Protein AF-A0A7W2GG81-F1 (afdb_monomer)

Structure (mmCIF, N/CA/C/O backbone):
data_AF-A0A7W2GG81-F1
#
_entry.id   AF-A0A7W2GG81-F1
#
loop_
_atom_site.group_PDB
_atom_site.id
_atom_site.type_symbol
_atom_site.label_atom_id
_atom_site.label_alt_id
_atom_site.label_comp_id
_atom_site.label_asym_id
_atom_site.label_entity_id
_atom_site.label_seq_id
_atom_site.pdbx_PDB_ins_code
_atom_site.Cartn_x
_atom_site.Cartn_y
_atom_site.Cartn_z
_atom_site.occupancy
_atom_site.B_iso_or_equiv
_atom_site.auth_seq_id
_atom_site.auth_comp_id
_atom_site.auth_asym_id
_atom_site.auth_atom_id
_atom_site.pdbx_PDB_model_num
ATOM 1 N N . MET A 1 1 ? -6.566 -13.534 -12.126 1.00 74.50 1 MET A N 1
ATOM 2 C CA . MET A 1 1 ? -5.197 -12.986 -12.141 1.00 74.50 1 MET A CA 1
ATOM 3 C C . MET A 1 1 ? -5.003 -12.239 -13.451 1.00 74.50 1 MET A C 1
ATOM 5 O O . MET A 1 1 ? -5.305 -12.810 -14.494 1.00 74.50 1 MET A O 1
ATOM 9 N N . LYS A 1 2 ? -4.619 -10.961 -13.389 1.00 89.31 2 LYS A N 1
ATOM 10 C CA . LYS A 1 2 ? -4.439 -10.069 -14.550 1.00 89.31 2 LYS A CA 1
ATOM 11 C C . LYS A 1 2 ? -2.994 -9.574 -14.560 1.00 89.31 2 LYS A C 1
ATOM 13 O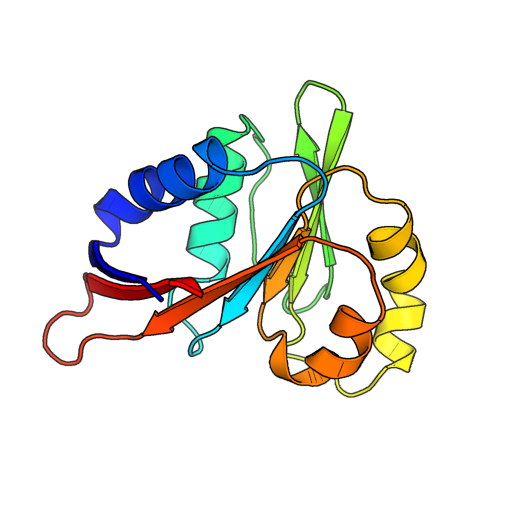 O . LYS A 1 2 ? -2.489 -9.231 -13.497 1.00 89.31 2 LYS A O 1
ATOM 18 N N . ILE A 1 3 ? -2.352 -9.560 -15.723 1.00 91.56 3 ILE A N 1
ATOM 19 C CA . ILE A 1 3 ? -0.986 -9.055 -15.905 1.00 91.56 3 ILE A CA 1
ATOM 20 C C . ILE A 1 3 ? -1.045 -7.895 -16.895 1.00 91.56 3 ILE A C 1
ATOM 22 O O . ILE A 1 3 ? -1.717 -7.995 -17.923 1.00 91.56 3 ILE A O 1
ATOM 26 N N . GLU A 1 4 ? -0.363 -6.799 -16.579 1.00 93.12 4 GLU A N 1
ATOM 27 C CA . GLU A 1 4 ? -0.282 -5.599 -17.407 1.00 93.12 4 GLU A CA 1
ATOM 28 C C . GLU A 1 4 ? 1.160 -5.093 -17.478 1.00 93.12 4 GLU A C 1
ATOM 30 O O . GLU A 1 4 ? 1.878 -5.086 -16.481 1.00 93.12 4 GLU A O 1
ATOM 35 N N . LEU A 1 5 ? 1.582 -4.623 -18.652 1.00 92.94 5 LEU A N 1
ATOM 36 C CA . LEU A 1 5 ? 2.848 -3.911 -18.805 1.00 92.94 5 LEU A CA 1
ATOM 37 C C . LEU A 1 5 ? 2.594 -2.417 -18.621 1.00 92.94 5 LEU A C 1
ATOM 39 O O . LEU A 1 5 ? 1.970 -1.770 -19.463 1.00 92.94 5 LEU A O 1
ATOM 43 N N . VAL A 1 6 ? 3.089 -1.867 -17.519 1.00 91.81 6 VAL A N 1
ATOM 44 C CA . VAL A 1 6 ? 2.852 -0.480 -17.122 1.00 91.81 6 VAL A CA 1
ATOM 45 C C . VAL A 1 6 ? 4.140 0.310 -17.289 1.00 91.81 6 VAL A C 1
ATOM 47 O O . VAL A 1 6 ? 5.137 0.070 -16.608 1.00 91.81 6 VAL A O 1
ATOM 50 N N . ASN A 1 7 ? 4.135 1.284 -18.200 1.00 92.19 7 ASN A N 1
ATOM 51 C CA . ASN A 1 7 ? 5.211 2.267 -18.252 1.00 92.19 7 ASN A CA 1
ATOM 52 C C . ASN A 1 7 ? 5.158 3.143 -16.992 1.00 92.19 7 ASN A C 1
ATOM 54 O O . ASN A 1 7 ? 4.074 3.553 -16.584 1.00 92.19 7 ASN A O 1
ATOM 58 N N . ILE A 1 8 ? 6.309 3.496 -16.415 1.00 85.69 8 ILE A N 1
ATOM 59 C CA . ILE A 1 8 ? 6.389 4.345 -15.212 1.00 85.69 8 ILE A CA 1
ATOM 60 C C . ILE A 1 8 ? 5.616 5.662 -15.397 1.00 85.69 8 ILE A C 1
ATOM 62 O O . ILE A 1 8 ? 4.974 6.130 -14.458 1.00 85.69 8 ILE A O 1
ATOM 66 N N . LYS A 1 9 ? 5.608 6.233 -16.611 1.00 88.12 9 LYS A N 1
ATOM 67 C CA . LYS A 1 9 ? 4.847 7.457 -16.928 1.00 88.12 9 LYS A CA 1
ATOM 68 C C . LYS A 1 9 ? 3.329 7.281 -16.821 1.00 88.12 9 LYS A C 1
ATOM 70 O O . LYS A 1 9 ? 2.628 8.256 -16.579 1.00 88.12 9 LYS A O 1
ATOM 75 N N . ASN A 1 10 ? 2.840 6.052 -16.964 1.00 90.69 10 ASN A N 1
ATOM 76 C CA . ASN A 1 10 ? 1.419 5.707 -16.937 1.00 90.69 10 ASN A CA 1
ATOM 77 C C . ASN A 1 10 ? 1.008 5.068 -15.601 1.00 90.69 10 ASN A C 1
ATOM 79 O O . ASN A 1 10 ? -0.132 4.634 -15.447 1.00 90.69 10 ASN A O 1
ATOM 83 N N . LEU A 1 11 ? 1.909 5.021 -14.611 1.00 88.06 11 LEU A N 1
ATOM 84 C CA . LEU A 1 11 ? 1.620 4.416 -13.311 1.00 88.06 11 LEU A CA 1
ATOM 85 C C . LEU A 1 11 ? 0.458 5.121 -12.590 1.00 88.06 11 LEU A C 1
ATOM 87 O O . LEU A 1 11 ? -0.296 4.467 -11.874 1.00 88.06 11 LEU A O 1
ATOM 91 N N . LYS A 1 12 ? 0.269 6.427 -12.829 1.00 90.81 12 LYS A N 1
ATOM 92 C CA . LYS A 1 12 ? -0.882 7.188 -12.325 1.00 90.81 12 LYS A CA 1
ATOM 93 C C . LYS A 1 12 ? -2.210 6.691 -12.884 1.00 90.81 12 LYS A C 1
ATOM 95 O O . LYS A 1 12 ? -3.166 6.522 -12.139 1.00 90.81 12 LYS A O 1
ATOM 100 N N . GLU A 1 13 ? -2.270 6.441 -14.188 1.00 93.62 13 GLU A N 1
ATOM 101 C CA . GLU A 1 13 ? -3.474 5.923 -14.842 1.00 93.62 13 GLU A CA 1
ATOM 102 C C . GLU A 1 13 ? -3.795 4.511 -14.346 1.00 93.62 13 GLU A C 1
ATOM 104 O O . GLU A 1 13 ? -4.940 4.209 -14.018 1.00 93.62 13 GLU A O 1
ATOM 109 N N . PHE A 1 14 ? -2.765 3.677 -14.189 1.00 92.62 14 PHE A N 1
ATOM 110 C CA . PHE A 1 14 ? -2.907 2.359 -13.582 1.00 92.62 14 PHE A CA 1
ATOM 111 C C . PHE A 1 14 ? -3.449 2.443 -12.143 1.00 92.62 14 PHE A C 1
ATOM 113 O O . PHE A 1 14 ? -4.426 1.771 -11.817 1.00 92.62 14 PHE A O 1
ATOM 120 N N . ALA A 1 15 ? -2.878 3.309 -11.299 1.00 93.12 15 ALA A N 1
ATOM 121 C CA . ALA A 1 15 ? -3.370 3.556 -9.944 1.00 93.12 15 ALA A CA 1
ATOM 122 C C . ALA A 1 15 ? -4.838 4.0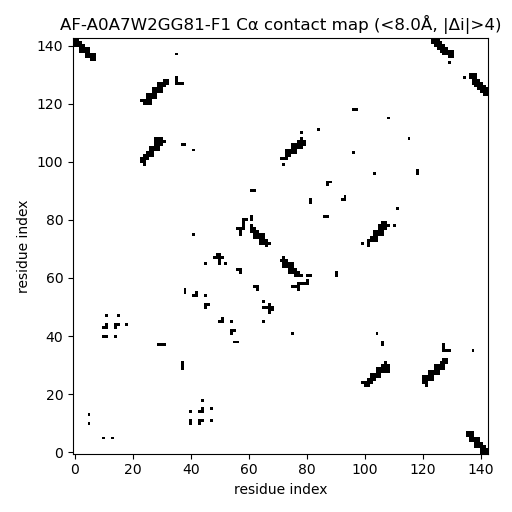09 -9.937 1.00 93.12 15 ALA A C 1
ATOM 124 O O . ALA A 1 15 ? -5.641 3.484 -9.165 1.00 93.12 15 ALA A O 1
ATOM 125 N N . LYS A 1 16 ? -5.212 4.909 -10.852 1.00 94.19 16 LYS A N 1
ATOM 126 C CA . LYS A 1 16 ? -6.591 5.385 -10.998 1.00 94.19 16 LYS A CA 1
ATOM 127 C C . LYS A 1 16 ? -7.553 4.257 -11.362 1.00 94.19 16 LYS A C 1
ATOM 129 O O . LYS A 1 16 ? -8.603 4.137 -10.743 1.00 94.19 16 LYS A O 1
ATOM 134 N N . ASN A 1 17 ? -7.174 3.384 -12.293 1.00 93.12 17 ASN A N 1
ATOM 135 C CA . ASN A 1 17 ? -7.994 2.228 -12.655 1.00 93.12 17 ASN A CA 1
ATOM 136 C C . ASN A 1 17 ? -8.231 1.294 -11.459 1.00 93.12 17 ASN A C 1
ATOM 138 O O . ASN A 1 17 ? -9.330 0.765 -11.312 1.00 93.12 17 ASN A O 1
ATOM 142 N N . ILE A 1 18 ? -7.230 1.093 -10.594 1.00 93.50 18 ILE A N 1
ATOM 143 C CA . ILE A 1 18 ? -7.418 0.329 -9.353 1.00 93.50 18 ILE A CA 1
ATOM 144 C C . ILE A 1 18 ? -8.380 1.067 -8.424 1.00 93.50 18 ILE A C 1
ATOM 146 O O . ILE A 1 18 ? -9.335 0.449 -7.961 1.00 93.50 18 ILE A O 1
ATOM 150 N N . TYR A 1 19 ? -8.161 2.367 -8.199 1.00 92.69 19 TYR A N 1
ATOM 151 C CA . TYR A 1 19 ? -8.991 3.208 -7.333 1.00 92.69 19 TYR A CA 1
ATOM 152 C C . TYR A 1 19 ? -10.472 3.175 -7.728 1.00 92.69 19 TYR A C 1
ATOM 154 O O . TYR A 1 19 ? -11.322 2.900 -6.884 1.00 92.69 19 TYR A O 1
ATOM 162 N N . ASP A 1 20 ? -10.769 3.345 -9.018 1.00 92.62 20 ASP A N 1
ATOM 163 C CA . ASP A 1 20 ? -12.133 3.357 -9.563 1.00 92.62 20 ASP A CA 1
ATOM 164 C C . ASP A 1 20 ? -12.868 2.006 -9.376 1.00 92.62 20 ASP A C 1
ATOM 166 O O . ASP A 1 20 ? -14.092 1.943 -9.479 1.00 92.62 20 ASP A O 1
ATOM 170 N N . ASN A 1 21 ? -12.139 0.920 -9.084 1.00 90.12 21 ASN A N 1
ATOM 171 C CA . ASN A 1 21 ? -12.685 -0.420 -8.830 1.00 90.12 21 ASN A CA 1
ATOM 172 C C . ASN A 1 21 ? -12.686 -0.817 -7.340 1.00 90.12 21 ASN A C 1
ATOM 174 O O . ASN A 1 21 ? -13.091 -1.940 -7.005 1.00 90.12 21 ASN A O 1
ATOM 178 N N . LEU A 1 22 ? -12.233 0.061 -6.440 1.00 90.50 22 LEU A N 1
ATOM 179 C CA . LEU A 1 22 ? -12.288 -0.189 -5.001 1.00 90.50 22 LEU A CA 1
ATOM 180 C C . LEU A 1 22 ? -13.721 -0.049 -4.484 1.00 90.50 22 LEU A C 1
ATOM 182 O O . LEU A 1 22 ? -14.481 0.824 -4.892 1.00 90.50 22 LEU A O 1
ATOM 186 N N . ALA A 1 23 ? -14.088 -0.917 -3.545 1.00 82.19 23 ALA A N 1
ATOM 187 C CA . ALA A 1 23 ? -15.384 -0.868 -2.878 1.00 82.19 23 ALA A CA 1
ATOM 188 C C . ALA A 1 23 ? -15.257 -1.328 -1.426 1.00 82.19 23 ALA A C 1
ATOM 190 O O . ALA A 1 23 ? -14.641 -2.362 -1.158 1.00 82.19 23 ALA A O 1
ATOM 191 N N . GLY A 1 24 ? -15.851 -0.579 -0.496 1.00 83.50 24 GLY A N 1
ATOM 192 C CA . GLY A 1 24 ? -15.744 -0.858 0.937 1.00 83.50 24 GLY A CA 1
ATOM 193 C C . GLY A 1 24 ? -14.310 -0.728 1.459 1.00 83.50 24 GLY A C 1
ATOM 194 O O . GLY A 1 24 ? -13.527 0.074 0.950 1.00 83.50 24 GLY A O 1
ATOM 195 N N . ARG A 1 25 ? -13.967 -1.538 2.466 1.00 86.75 25 ARG A N 1
ATOM 196 C CA . ARG A 1 25 ? -12.646 -1.527 3.107 1.00 86.75 25 ARG A CA 1
ATOM 197 C C . ARG A 1 25 ? -11.667 -2.405 2.329 1.00 86.75 25 ARG A C 1
ATOM 199 O O . ARG A 1 25 ? -11.899 -3.611 2.190 1.00 86.75 25 ARG A O 1
ATOM 206 N N . ASN A 1 26 ? -10.592 -1.809 1.817 1.00 92.44 26 ASN A N 1
ATOM 207 C CA . ASN A 1 26 ? -9.622 -2.497 0.964 1.00 92.44 26 ASN A CA 1
ATOM 208 C C . ASN A 1 26 ? -8.207 -2.377 1.524 1.00 92.44 26 ASN A C 1
ATOM 210 O O . ASN A 1 26 ? -7.811 -1.323 2.018 1.00 92.44 26 ASN A O 1
ATOM 214 N N . ILE A 1 27 ? -7.434 -3.447 1.364 1.00 95.69 27 ILE A N 1
ATOM 215 C CA . ILE A 1 27 ? -5.999 -3.468 1.637 1.00 95.69 27 ILE A CA 1
ATOM 216 C C . ILE A 1 27 ? -5.270 -3.796 0.337 1.00 95.69 27 ILE A C 1
ATOM 218 O O . ILE A 1 27 ? -5.464 -4.872 -0.239 1.00 95.69 27 ILE A O 1
ATOM 222 N N . LEU A 1 28 ? -4.417 -2.882 -0.121 1.00 97.19 28 LEU A N 1
ATOM 223 C CA . LEU A 1 28 ? -3.524 -3.114 -1.252 1.00 97.19 28 LEU A CA 1
ATOM 224 C C . LEU A 1 28 ? -2.208 -3.690 -0.739 1.00 97.19 28 LEU A C 1
ATOM 226 O O . LEU A 1 28 ? -1.437 -3.021 -0.052 1.00 97.19 28 LEU A O 1
ATOM 230 N N . LEU A 1 29 ? -1.962 -4.947 -1.090 1.00 97.81 29 LEU A N 1
ATOM 231 C CA . LEU A 1 29 ? -0.764 -5.689 -0.726 1.00 97.81 29 LEU A CA 1
ATOM 232 C C . LEU A 1 29 ? 0.277 -5.510 -1.836 1.00 97.81 29 LEU A C 1
ATOM 234 O O . LEU A 1 29 ? 0.166 -6.122 -2.899 1.00 97.81 29 LEU A O 1
ATOM 238 N N . LEU A 1 30 ? 1.265 -4.646 -1.604 1.00 97.94 30 LEU A N 1
ATOM 239 C CA . LEU A 1 30 ? 2.254 -4.218 -2.591 1.00 97.94 30 LEU A CA 1
ATOM 240 C C . LEU A 1 30 ? 3.528 -5.062 -2.479 1.00 97.94 30 LEU A C 1
ATOM 242 O O . LEU A 1 30 ? 4.237 -5.042 -1.469 1.00 97.94 30 LEU A O 1
ATOM 246 N N . ARG A 1 31 ? 3.841 -5.794 -3.545 1.00 97.69 31 ARG A N 1
ATOM 247 C CA . ARG A 1 31 ? 4.934 -6.773 -3.600 1.00 97.69 31 ARG A CA 1
ATOM 248 C C . ARG A 1 31 ? 5.892 -6.463 -4.733 1.00 97.69 31 ARG A C 1
ATOM 250 O O . ARG A 1 31 ? 5.518 -5.835 -5.715 1.00 97.69 31 ARG A O 1
ATOM 257 N N . GLY A 1 32 ? 7.125 -6.921 -4.601 1.00 95.50 32 GLY A N 1
ATOM 258 C CA . GLY A 1 32 ? 8.177 -6.712 -5.589 1.00 95.50 32 GLY A CA 1
ATOM 259 C C . GLY A 1 32 ? 9.451 -6.208 -4.938 1.00 95.50 32 GLY A C 1
ATOM 260 O O . GLY A 1 32 ? 9.452 -5.810 -3.770 1.00 95.50 32 GLY A O 1
ATOM 261 N N . ASP A 1 33 ? 10.526 -6.191 -5.708 1.00 93.50 33 ASP A N 1
ATOM 262 C CA . ASP A 1 33 ? 11.855 -5.874 -5.200 1.00 93.50 33 ASP A CA 1
ATOM 263 C C . ASP A 1 33 ? 12.004 -4.411 -4.757 1.00 93.50 33 ASP A C 1
ATOM 265 O O . ASP A 1 33 ? 11.148 -3.537 -4.976 1.00 93.50 33 ASP A O 1
ATOM 269 N N . LEU A 1 34 ? 13.120 -4.123 -4.086 1.00 91.75 34 LEU A N 1
ATOM 270 C CA . LEU A 1 34 ? 13.500 -2.754 -3.760 1.00 91.75 34 LEU A CA 1
ATOM 271 C C . LEU A 1 34 ? 13.610 -1.927 -5.054 1.00 91.75 34 LEU A C 1
ATOM 273 O O . LEU A 1 34 ? 14.246 -2.336 -6.019 1.00 91.75 34 LEU A O 1
ATOM 277 N N . GLY A 1 35 ? 12.961 -0.762 -5.087 1.00 89.19 35 GLY A N 1
ATOM 278 C CA . GLY A 1 35 ? 12.921 0.087 -6.284 1.00 89.19 35 GLY A CA 1
ATOM 279 C C . GLY A 1 35 ? 11.935 -0.359 -7.376 1.00 89.19 35 GLY A C 1
ATOM 280 O O . GLY A 1 35 ? 11.828 0.319 -8.399 1.00 89.19 35 GLY A O 1
ATOM 281 N N . ALA A 1 36 ? 11.163 -1.435 -7.169 1.00 91.88 36 ALA A N 1
ATOM 282 C CA . ALA A 1 36 ? 10.183 -1.907 -8.154 1.00 91.88 36 ALA A CA 1
ATOM 283 C C . ALA A 1 36 ? 9.028 -0.915 -8.405 1.00 91.88 36 ALA A C 1
ATOM 285 O O . ALA A 1 36 ? 8.381 -0.985 -9.445 1.00 91.88 36 ALA A O 1
ATOM 286 N N . GLY A 1 37 ? 8.814 0.055 -7.508 1.00 90.69 37 GLY A N 1
ATOM 287 C CA . GLY A 1 37 ? 7.832 1.134 -7.687 1.00 90.69 37 GLY A CA 1
ATOM 288 C C . GLY A 1 37 ? 6.644 1.103 -6.724 1.00 90.69 37 GLY A C 1
ATOM 289 O O . GLY A 1 37 ? 5.713 1.880 -6.911 1.00 90.69 37 GLY A O 1
ATOM 290 N N . LYS A 1 38 ? 6.686 0.268 -5.677 1.00 94.81 38 LYS A N 1
ATOM 291 C CA . LYS A 1 38 ? 5.643 0.155 -4.639 1.00 94.81 38 LYS A CA 1
ATOM 292 C C . LYS A 1 38 ? 5.272 1.511 -4.014 1.00 94.81 38 LYS A C 1
ATOM 294 O O . LYS A 1 38 ? 4.149 1.974 -4.176 1.00 94.81 38 LYS A O 1
ATOM 299 N N . THR A 1 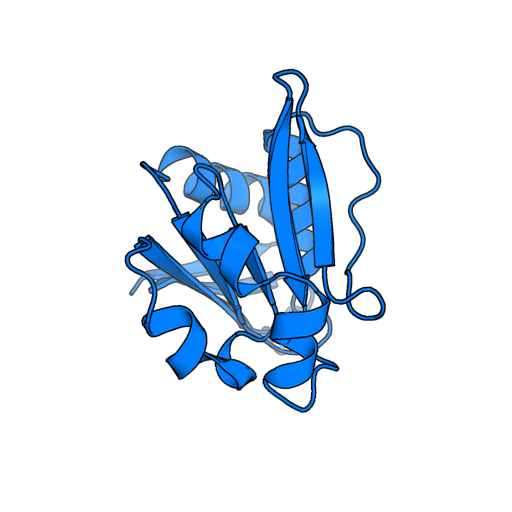39 ? 6.236 2.226 -3.432 1.00 93.38 39 THR A N 1
ATOM 300 C CA . THR A 1 39 ? 5.993 3.564 -2.858 1.00 93.38 39 THR A CA 1
ATOM 301 C C . THR A 1 39 ? 5.563 4.585 -3.913 1.00 93.38 39 THR A C 1
ATOM 303 O O . THR A 1 39 ? 4.745 5.466 -3.653 1.00 93.38 39 THR A O 1
ATOM 306 N N . THR A 1 40 ? 6.101 4.486 -5.133 1.00 92.62 40 THR A N 1
ATOM 307 C CA . THR A 1 40 ? 5.700 5.356 -6.248 1.00 92.62 40 THR A CA 1
ATOM 308 C C . THR A 1 40 ? 4.227 5.149 -6.591 1.00 92.62 40 THR A C 1
ATOM 310 O O . THR A 1 40 ? 3.528 6.119 -6.871 1.00 92.62 40 THR A O 1
ATOM 313 N N . PHE A 1 41 ? 3.733 3.915 -6.528 1.00 94.19 41 PHE A N 1
ATOM 314 C CA . PHE A 1 41 ? 2.321 3.608 -6.703 1.00 94.19 41 PHE A CA 1
ATOM 315 C C . PHE A 1 41 ? 1.459 4.236 -5.597 1.00 94.19 41 PHE A C 1
ATOM 317 O O . PHE A 1 41 ? 0.480 4.902 -5.927 1.00 94.19 41 PHE A O 1
ATOM 324 N N . VAL A 1 42 ? 1.865 4.144 -4.321 1.00 95.12 42 VAL A N 1
ATOM 325 C CA . VAL A 1 42 ? 1.168 4.823 -3.203 1.00 95.12 42 VAL A CA 1
ATOM 326 C C . VAL A 1 42 ? 1.110 6.337 -3.414 1.00 95.12 42 VAL A C 1
ATOM 328 O O . VAL A 1 42 ? 0.059 6.948 -3.232 1.00 95.12 42 VAL A O 1
ATOM 331 N N . ARG A 1 43 ? 2.211 6.952 -3.868 1.00 93.00 43 ARG A N 1
ATOM 332 C CA . ARG A 1 43 ? 2.249 8.388 -4.189 1.00 93.00 43 ARG A CA 1
ATOM 333 C C . ARG A 1 43 ? 1.241 8.760 -5.269 1.00 93.00 43 ARG A C 1
ATOM 335 O O . ARG A 1 43 ? 0.480 9.700 -5.080 1.00 93.00 43 ARG A O 1
ATOM 342 N N . ASN A 1 44 ? 1.206 8.007 -6.368 1.00 92.75 44 ASN A N 1
ATOM 343 C CA . ASN A 1 44 ? 0.233 8.240 -7.435 1.00 92.75 44 ASN A CA 1
ATOM 344 C C . ASN A 1 44 ? -1.211 8.086 -6.931 1.00 92.75 44 ASN A C 1
ATOM 346 O O . ASN A 1 44 ? -2.075 8.854 -7.340 1.00 92.75 44 ASN A O 1
ATOM 350 N N . PHE A 1 45 ? -1.460 7.134 -6.027 1.00 92.94 45 PHE A N 1
ATOM 351 C CA . PHE A 1 45 ? -2.753 6.959 -5.364 1.00 92.94 45 PHE A CA 1
ATOM 352 C C . PHE A 1 45 ? -3.153 8.178 -4.530 1.00 92.94 45 PHE A C 1
ATOM 354 O O . PHE A 1 45 ? -4.265 8.676 -4.665 1.00 92.94 45 PHE A O 1
ATOM 361 N N . CYS A 1 46 ? -2.241 8.696 -3.712 1.00 92.31 46 CYS A N 1
ATOM 362 C CA . CYS A 1 46 ? -2.497 9.882 -2.897 1.00 92.31 46 CYS A CA 1
ATOM 363 C C . CYS A 1 46 ? -2.755 11.128 -3.758 1.00 92.31 46 CYS A C 1
ATOM 365 O O . CYS A 1 46 ? -3.628 11.922 -3.429 1.00 92.31 46 CYS A O 1
ATOM 367 N N . GLU A 1 47 ? -2.066 11.268 -4.895 1.00 91.56 47 GLU A N 1
ATOM 368 C CA . GLU A 1 47 ? -2.351 12.343 -5.855 1.00 91.56 47 GLU A CA 1
ATOM 369 C C . GLU A 1 47 ? -3.753 12.241 -6.476 1.00 91.56 47 GLU A C 1
ATOM 371 O O . GLU A 1 47 ? -4.322 13.261 -6.842 1.00 91.56 47 GLU A O 1
ATOM 376 N N . ILE A 1 48 ? -4.303 11.033 -6.647 1.00 91.56 48 ILE A N 1
ATOM 377 C CA . ILE A 1 48 ? -5.685 10.834 -7.129 1.00 91.56 48 ILE A CA 1
ATOM 378 C C . ILE A 1 48 ? -6.703 11.212 -6.045 1.00 91.56 48 ILE A C 1
ATOM 380 O O . ILE A 1 48 ? -7.811 11.632 -6.363 1.00 91.56 48 ILE A O 1
ATOM 384 N N . LEU A 1 49 ? -6.316 11.070 -4.777 1.00 90.31 49 LEU A N 1
ATOM 385 C CA . LEU A 1 49 ? -7.112 11.415 -3.599 1.00 90.31 49 LEU A CA 1
ATOM 386 C C . LEU A 1 49 ? -6.998 12.899 -3.203 1.00 90.31 49 LEU A C 1
ATOM 388 O O . LEU A 1 49 ? -7.492 13.276 -2.142 1.00 90.31 49 LEU A O 1
ATOM 392 N N . ASP A 1 50 ? -6.330 13.726 -4.016 1.00 90.06 50 ASP A N 1
ATOM 393 C CA . ASP A 1 50 ? -6.032 15.136 -3.726 1.00 90.06 50 ASP A CA 1
ATOM 394 C C . ASP A 1 50 ? -5.326 15.347 -2.369 1.00 90.06 50 ASP A C 1
ATOM 396 O O . ASP A 1 50 ? -5.530 16.344 -1.676 1.00 90.06 50 ASP A O 1
ATOM 400 N N . ILE A 1 51 ? -4.480 14.394 -1.970 1.00 89.94 51 ILE A N 1
ATOM 401 C CA . ILE A 1 51 ? -3.661 14.488 -0.760 1.00 89.94 51 ILE A CA 1
ATOM 402 C C . ILE A 1 51 ? -2.382 15.261 -1.102 1.00 89.94 51 ILE A C 1
ATOM 404 O O . ILE A 1 51 ? -1.503 14.760 -1.802 1.00 89.94 51 ILE A O 1
ATOM 408 N N . GLU A 1 52 ? -2.257 16.476 -0.568 1.00 69.25 52 GLU A N 1
ATOM 409 C CA . GLU A 1 52 ? -1.162 17.410 -0.887 1.00 69.25 52 GLU A CA 1
ATOM 410 C C . GLU A 1 52 ? 0.171 17.105 -0.167 1.00 69.25 52 GLU A C 1
ATOM 412 O O . GLU A 1 52 ? 1.201 17.723 -0.449 1.00 69.25 52 GLU A O 1
ATOM 417 N N . ASN A 1 53 ? 0.186 16.150 0.768 1.00 65.88 53 ASN A N 1
ATOM 418 C CA . ASN A 1 53 ? 1.368 15.834 1.574 1.00 65.88 53 ASN A CA 1
ATOM 419 C C . ASN A 1 53 ? 2.448 15.076 0.779 1.00 65.88 53 ASN A C 1
ATOM 421 O O . ASN A 1 53 ? 2.156 14.242 -0.079 1.00 65.88 53 ASN A O 1
ATOM 425 N N . GLN A 1 54 ? 3.726 15.309 1.111 1.00 72.12 54 GLN A N 1
ATOM 426 C CA . GLN A 1 54 ? 4.846 14.568 0.521 1.00 72.12 54 GLN A CA 1
ATOM 427 C C . GLN A 1 54 ? 4.776 13.080 0.895 1.00 72.12 54 GLN A C 1
ATOM 429 O O . GLN A 1 54 ? 5.199 12.671 1.975 1.00 72.12 54 GLN A O 1
ATOM 434 N N . VAL A 1 55 ? 4.282 12.252 -0.026 1.00 81.19 55 VAL A N 1
ATOM 435 C CA . VAL A 1 55 ? 4.272 10.795 0.138 1.00 81.19 55 VAL A CA 1
ATOM 436 C C . VAL A 1 55 ? 5.686 10.240 -0.006 1.00 81.19 55 VAL A C 1
ATOM 438 O O . VAL A 1 55 ? 6.289 10.240 -1.093 1.00 81.19 55 VAL A O 1
ATOM 441 N N . SER A 1 56 ? 6.202 9.734 1.107 1.00 84.12 56 SER A N 1
ATOM 442 C CA . SER A 1 56 ? 7.472 9.027 1.221 1.00 84.12 56 SER A CA 1
ATOM 443 C C . SER A 1 56 ? 7.251 7.590 1.692 1.00 84.12 56 SER A C 1
ATOM 445 O O . SER A 1 56 ? 6.195 7.252 2.237 1.00 84.12 56 SER A O 1
ATOM 447 N N . SER A 1 57 ? 8.250 6.736 1.457 1.00 75.50 57 SER A N 1
ATOM 448 C CA . SER A 1 57 ? 8.226 5.389 2.019 1.00 75.50 57 SER A CA 1
ATOM 449 C C . SER A 1 57 ? 8.394 5.477 3.538 1.00 75.50 57 SER A C 1
ATOM 451 O O . SER A 1 57 ? 9.337 6.136 3.994 1.00 75.50 57 SER A O 1
ATOM 453 N N . PRO A 1 58 ? 7.540 4.803 4.322 1.00 77.56 58 PRO A N 1
ATOM 454 C CA . PRO A 1 58 ? 7.697 4.706 5.755 1.00 77.56 58 PRO A CA 1
ATOM 455 C C . PRO A 1 58 ? 8.734 3.650 6.153 1.00 77.56 58 PRO A C 1
ATOM 457 O O . PRO A 1 58 ? 8.709 3.248 7.298 1.00 77.56 58 PRO A O 1
ATOM 460 N N . SER A 1 59 ? 9.687 3.215 5.313 1.00 73.56 59 SER A N 1
ATOM 461 C CA . SER A 1 59 ? 10.633 2.136 5.682 1.00 73.56 59 SER A CA 1
ATOM 462 C C . SER A 1 59 ? 11.325 2.285 7.053 1.00 73.56 59 SER A C 1
ATOM 464 O O . SER A 1 59 ? 11.764 1.283 7.606 1.00 73.56 59 SER A O 1
ATOM 466 N N . PHE A 1 60 ? 11.476 3.506 7.588 1.00 74.69 60 PHE A N 1
ATOM 467 C CA . PHE A 1 60 ? 11.988 3.756 8.947 1.00 74.69 60 PHE A CA 1
ATOM 468 C C . PHE A 1 60 ? 10.908 4.059 9.993 1.00 74.69 60 PHE A C 1
ATOM 470 O O . PHE A 1 60 ? 11.125 3.793 11.168 1.00 74.69 60 PHE A O 1
ATOM 477 N N . LEU A 1 61 ? 9.780 4.644 9.587 1.00 78.62 61 LEU A N 1
ATOM 478 C CA . LEU A 1 61 ? 8.659 4.954 10.484 1.00 78.62 61 LEU A CA 1
ATOM 479 C C . LEU A 1 61 ? 7.693 3.773 10.637 1.00 78.62 61 LEU A C 1
ATOM 481 O O . LEU A 1 61 ? 6.846 3.784 11.521 1.00 78.62 61 LEU A O 1
ATOM 485 N N . ILE A 1 62 ? 7.820 2.780 9.758 1.00 88.19 62 ILE A N 1
ATOM 486 C CA . ILE A 1 62 ? 6.968 1.615 9.515 1.00 88.19 62 ILE A CA 1
ATOM 487 C C . ILE A 1 62 ? 5.552 1.987 9.054 1.00 88.19 62 ILE A C 1
ATOM 489 O O . ILE A 1 62 ? 5.026 1.329 8.162 1.00 88.19 62 ILE A O 1
ATOM 493 N N . LEU A 1 63 ? 4.975 3.072 9.573 1.00 92.62 63 LEU A N 1
ATOM 494 C CA . LEU A 1 63 ? 3.662 3.609 9.242 1.00 92.62 63 LEU A CA 1
ATOM 495 C C . LEU A 1 63 ? 3.751 5.088 8.832 1.00 92.62 63 LEU A C 1
ATOM 497 O O . LEU A 1 63 ? 4.370 5.904 9.511 1.00 92.62 63 LEU A O 1
ATOM 501 N N . ASN A 1 64 ? 3.055 5.439 7.754 1.00 92.75 64 ASN A N 1
ATOM 502 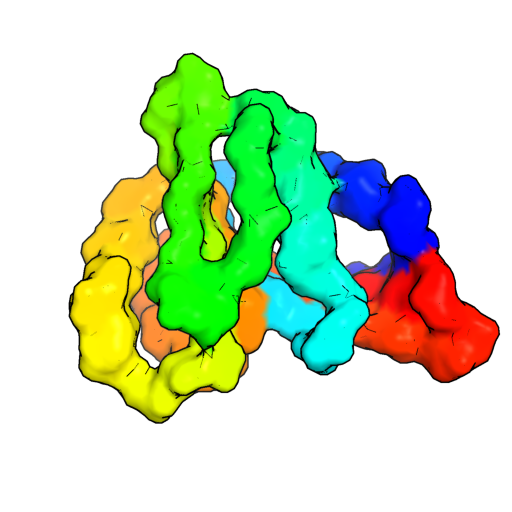C CA . ASN A 1 64 ? 2.644 6.804 7.435 1.00 92.75 64 ASN A CA 1
ATOM 503 C C . ASN A 1 64 ? 1.112 6.879 7.374 1.00 92.75 64 ASN A C 1
ATOM 505 O O . ASN A 1 64 ? 0.476 6.003 6.786 1.00 92.75 64 ASN A O 1
ATOM 509 N N . THR A 1 65 ? 0.534 7.957 7.904 1.00 91.62 65 THR A N 1
ATOM 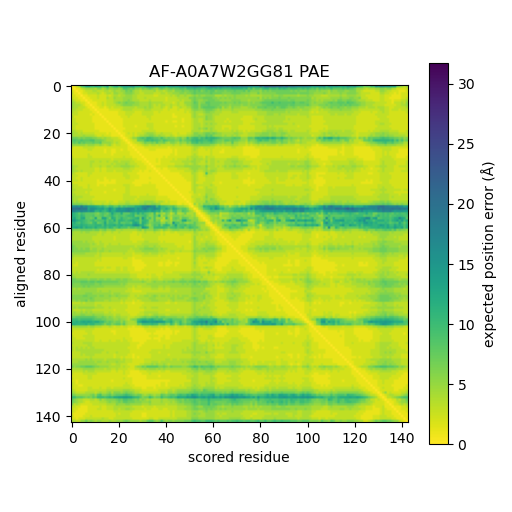510 C CA . THR A 1 65 ? -0.892 8.277 7.744 1.00 91.62 65 THR A CA 1
ATOM 511 C C . THR A 1 65 ? -1.039 9.517 6.876 1.00 91.62 65 THR A C 1
ATOM 513 O O . THR A 1 65 ? -0.424 10.554 7.136 1.00 91.62 65 THR A O 1
ATOM 516 N N . TYR A 1 66 ? -1.864 9.412 5.843 1.00 91.44 66 TYR A N 1
ATOM 517 C CA . TYR A 1 66 ? -2.200 10.505 4.943 1.00 91.44 66 TYR A CA 1
ATOM 518 C C . TYR A 1 66 ? -3.650 10.914 5.154 1.00 91.44 66 TYR A C 1
ATOM 520 O O . TYR A 1 66 ? -4.504 10.057 5.350 1.00 91.44 66 TYR A O 1
ATOM 528 N N . ILE A 1 67 ? -3.930 12.214 5.108 1.00 90.00 67 ILE A N 1
ATOM 529 C CA . ILE A 1 67 ? -5.262 12.754 5.376 1.00 90.00 67 ILE A CA 1
ATOM 530 C C . ILE A 1 67 ? -5.722 13.537 4.151 1.00 90.00 67 ILE A C 1
ATOM 532 O O . ILE A 1 67 ? -4.980 14.399 3.675 1.00 90.00 67 ILE A O 1
ATOM 536 N N . ASP A 1 68 ? -6.913 13.226 3.638 1.00 90.19 68 ASP A N 1
ATOM 537 C CA . ASP A 1 68 ? -7.524 13.989 2.543 1.00 90.19 68 ASP A CA 1
ATOM 538 C C . ASP A 1 68 ? -8.301 15.221 3.040 1.00 90.19 68 ASP A C 1
ATOM 540 O O . ASP A 1 68 ? -8.490 15.453 4.238 1.00 90.19 68 ASP A O 1
ATOM 544 N N . ASN A 1 69 ? -8.809 16.014 2.096 1.00 89.44 69 ASN A N 1
ATOM 545 C CA . ASN A 1 69 ? -9.584 17.225 2.386 1.00 89.44 69 ASN A CA 1
ATOM 546 C C . ASN A 1 69 ? -10.894 16.962 3.158 1.00 89.44 69 ASN A C 1
ATOM 548 O O . ASN A 1 69 ? -11.442 17.878 3.773 1.00 89.44 69 ASN A O 1
ATOM 552 N N . ASN A 1 70 ? -11.389 15.720 3.162 1.00 89.50 70 ASN A N 1
ATOM 553 C CA . ASN A 1 70 ? -12.575 15.294 3.906 1.00 89.50 70 ASN A CA 1
ATOM 554 C C . ASN A 1 70 ? -12.231 14.691 5.278 1.00 89.50 70 ASN A C 1
ATOM 556 O O . ASN A 1 70 ? -13.129 14.187 5.955 1.00 89.50 70 ASN A O 1
ATOM 560 N N . LYS A 1 71 ? -10.963 14.770 5.705 1.00 88.44 71 LYS A N 1
ATOM 561 C CA . LYS A 1 71 ? -10.438 14.190 6.951 1.00 88.44 71 LYS A CA 1
ATOM 562 C C . LYS A 1 71 ? -10.503 12.662 6.998 1.00 88.44 71 LYS A C 1
ATOM 564 O O . LYS A 1 71 ? -10.564 12.098 8.089 1.00 88.44 71 LYS A O 1
ATOM 569 N N . LYS A 1 72 ? -10.504 11.994 5.843 1.00 89.19 72 LYS A N 1
ATOM 570 C CA . LYS A 1 72 ? -10.315 10.541 5.798 1.00 89.19 72 LYS A CA 1
ATOM 571 C C . LYS A 1 72 ? -8.843 10.210 5.915 1.00 89.19 72 LYS A C 1
ATOM 573 O O . LYS A 1 72 ? -8.008 10.931 5.368 1.00 89.19 72 LYS A O 1
ATOM 578 N N . GLU A 1 73 ? -8.552 9.115 6.600 1.00 90.75 73 GLU A N 1
ATOM 579 C CA . GLU A 1 73 ? -7.191 8.669 6.860 1.00 90.75 73 GLU A CA 1
ATOM 580 C C . GLU A 1 73 ? -6.844 7.469 5.981 1.00 90.75 73 GLU A C 1
ATOM 582 O O . GLU A 1 73 ? -7.600 6.509 5.869 1.00 90.75 73 GLU A O 1
ATOM 587 N N . TYR A 1 74 ? -5.672 7.521 5.362 1.00 92.62 74 TYR A N 1
ATOM 588 C CA . TYR A 1 74 ? -5.130 6.467 4.517 1.00 92.62 74 TYR A CA 1
ATOM 589 C C . TYR A 1 74 ? -3.810 6.021 5.122 1.00 92.62 74 TYR A C 1
ATOM 591 O O . TYR A 1 74 ? -2.892 6.829 5.285 1.00 92.62 74 TYR A O 1
ATOM 599 N N . HIS A 1 75 ? -3.704 4.740 5.455 1.00 94.38 75 HIS A N 1
ATOM 600 C CA . HIS A 1 75 ? -2.541 4.214 6.163 1.00 94.38 75 HIS A CA 1
ATOM 601 C C . HIS A 1 75 ? -1.634 3.458 5.208 1.00 94.38 75 HIS A C 1
ATOM 603 O O . HIS A 1 75 ? -2.083 2.638 4.407 1.00 94.38 75 HIS A 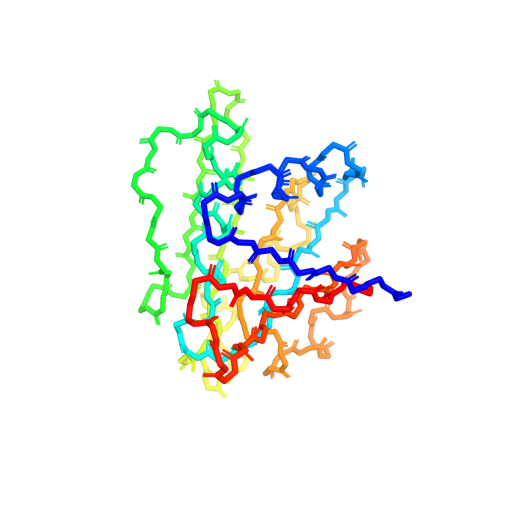O 1
ATOM 609 N N . HIS A 1 76 ? -0.342 3.727 5.307 1.00 95.62 76 HIS A N 1
ATOM 610 C CA . HIS A 1 76 ? 0.685 3.084 4.514 1.00 95.62 76 HIS A CA 1
ATOM 611 C C . HIS A 1 76 ? 1.705 2.450 5.444 1.00 95.62 76 HIS A C 1
ATOM 613 O O . HIS A 1 76 ? 2.438 3.153 6.136 1.00 95.62 76 HIS A O 1
ATOM 619 N N . PHE A 1 77 ? 1.740 1.123 5.434 1.00 96.44 77 PHE A N 1
ATOM 620 C CA . PHE A 1 77 ? 2.709 0.321 6.155 1.00 96.44 77 PHE A CA 1
ATOM 621 C C . PHE A 1 77 ? 3.821 -0.154 5.218 1.00 96.44 77 PHE A C 1
ATOM 623 O O . PHE A 1 77 ? 3.547 -0.565 4.091 1.00 96.44 77 PHE A O 1
ATOM 630 N N . ASP A 1 78 ? 5.062 -0.156 5.696 1.00 96.00 78 ASP A N 1
ATOM 631 C CA . ASP A 1 78 ? 6.196 -0.801 5.032 1.00 96.00 78 ASP A CA 1
ATOM 632 C C . ASP A 1 78 ? 6.885 -1.760 6.003 1.00 96.00 78 ASP A C 1
ATOM 634 O O . ASP A 1 78 ? 7.584 -1.351 6.932 1.00 96.00 78 ASP A O 1
ATOM 638 N N . PHE A 1 79 ? 6.697 -3.060 5.773 1.00 96.00 79 PHE A N 1
ATOM 639 C CA . PHE A 1 79 ? 7.236 -4.102 6.642 1.00 96.00 79 PHE A CA 1
ATOM 640 C C . PHE A 1 79 ? 8.676 -4.498 6.307 1.00 96.00 79 PHE A C 1
ATOM 642 O O . PHE A 1 79 ? 9.231 -5.387 6.956 1.00 96.00 79 PHE A O 1
ATOM 649 N N . TYR A 1 80 ? 9.342 -3.840 5.350 1.00 93.56 80 TYR A N 1
ATOM 650 C CA . TYR A 1 80 ? 10.695 -4.206 4.912 1.00 93.56 80 TYR A CA 1
ATOM 651 C C . TYR A 1 80 ? 11.700 -4.370 6.062 1.00 93.56 80 TYR A C 1
ATOM 653 O O . TYR A 1 80 ? 12.538 -5.273 6.014 1.00 93.56 80 TYR A O 1
ATOM 661 N N . ARG A 1 81 ? 11.594 -3.555 7.120 1.00 91.75 81 ARG A N 1
ATOM 662 C CA . ARG A 1 81 ? 12.500 -3.585 8.284 1.00 91.75 81 ARG A CA 1
ATOM 663 C C . ARG A 1 81 ? 11.922 -4.192 9.557 1.00 91.75 81 ARG A C 1
ATOM 665 O O . ARG A 1 81 ? 12.688 -4.404 10.478 1.00 91.75 81 ARG A O 1
ATOM 672 N N . VAL A 1 82 ? 10.631 -4.497 9.577 1.00 93.44 82 VAL A N 1
ATOM 673 C CA . VAL A 1 82 ? 9.970 -5.084 10.747 1.00 93.44 82 VAL A CA 1
ATOM 674 C C . VAL A 1 82 ? 10.429 -6.534 10.903 1.00 93.44 82 VAL A C 1
ATOM 676 O O . VAL A 1 82 ? 10.408 -7.288 9.917 1.00 93.44 82 VAL A O 1
ATOM 679 N N . GLU A 1 83 ? 10.891 -6.905 12.094 1.00 91.69 83 GLU A N 1
ATOM 680 C CA . GLU A 1 83 ? 11.470 -8.227 12.367 1.00 91.69 83 GLU A CA 1
ATOM 681 C C . GLU A 1 83 ? 10.481 -9.170 13.059 1.00 91.69 83 GLU A C 1
ATOM 683 O O . GLU A 1 83 ? 10.517 -10.375 12.798 1.00 91.69 83 GLU A O 1
ATOM 688 N N . ASP A 1 84 ? 9.562 -8.639 13.870 1.00 92.69 84 ASP A N 1
ATOM 689 C CA . ASP A 1 84 ? 8.589 -9.436 14.620 1.00 92.69 84 ASP A CA 1
ATOM 690 C C . ASP A 1 84 ? 7.198 -8.783 14.749 1.00 92.69 84 ASP A C 1
ATOM 692 O O . ASP A 1 84 ? 6.963 -7.654 14.320 1.00 92.69 84 ASP A O 1
ATOM 696 N N . GLU A 1 85 ? 6.236 -9.537 15.295 1.00 91.69 85 GLU A N 1
ATOM 697 C CA . GLU A 1 85 ? 4.854 -9.067 15.472 1.00 91.69 85 GLU A CA 1
ATOM 698 C C . GLU A 1 85 ? 4.697 -8.037 16.604 1.00 91.69 85 GLU A C 1
ATOM 700 O O . GLU A 1 85 ? 3.757 -7.249 16.554 1.00 91.69 85 GLU A O 1
ATOM 705 N N . LEU A 1 86 ? 5.606 -7.978 17.587 1.00 93.00 86 LEU A N 1
ATOM 706 C CA . LEU A 1 86 ? 5.509 -6.996 18.679 1.00 93.00 86 LEU A CA 1
ATOM 707 C C . LEU A 1 86 ? 5.702 -5.573 18.146 1.00 93.00 86 LEU A C 1
ATOM 709 O O . LEU A 1 86 ? 5.064 -4.634 18.618 1.00 93.00 86 LEU A O 1
ATOM 713 N N . GLU A 1 87 ? 6.545 -5.399 17.128 1.00 92.56 87 GLU A N 1
ATOM 714 C CA . GLU A 1 87 ? 6.656 -4.127 16.412 1.00 92.56 87 GLU A CA 1
ATOM 715 C C . GLU A 1 87 ? 5.329 -3.686 15.774 1.00 92.56 87 GLU A C 1
ATOM 717 O O . GLU A 1 87 ? 5.032 -2.490 15.764 1.00 92.56 87 GLU A O 1
ATOM 722 N N . LEU A 1 88 ? 4.503 -4.627 15.293 1.00 93.31 88 LEU A N 1
ATOM 723 C CA . LEU A 1 88 ? 3.170 -4.319 14.762 1.00 93.31 88 LEU A CA 1
ATOM 724 C C . LEU A 1 88 ? 2.226 -3.826 15.866 1.00 93.31 88 LEU A C 1
ATOM 726 O O . LEU A 1 88 ? 1.475 -2.870 15.648 1.00 93.31 88 LEU A O 1
ATOM 730 N N . ASP A 1 89 ? 2.298 -4.429 17.054 1.00 91.31 89 ASP A N 1
ATOM 731 C CA . ASP A 1 89 ? 1.561 -3.960 18.231 1.00 91.31 89 ASP A CA 1
ATOM 732 C C . ASP A 1 89 ? 1.965 -2.523 18.593 1.00 91.31 89 ASP A C 1
ATOM 734 O O . ASP A 1 89 ? 1.106 -1.661 18.793 1.00 91.31 89 ASP A O 1
ATOM 738 N N . TYR A 1 90 ? 3.270 -2.226 18.623 1.00 90.62 90 TYR A N 1
ATOM 739 C CA . TYR A 1 90 ? 3.777 -0.906 19.017 1.00 90.62 90 TYR A CA 1
ATOM 740 C C . TYR A 1 90 ? 3.362 0.229 18.079 1.00 90.62 90 TYR A C 1
ATOM 742 O O . TYR A 1 90 ? 3.175 1.358 18.538 1.00 90.62 90 TYR A O 1
ATOM 750 N N . ILE A 1 91 ? 3.198 -0.051 16.786 1.00 90.25 91 ILE A N 1
ATOM 751 C CA . ILE A 1 91 ? 2.725 0.938 15.803 1.00 90.25 91 ILE A CA 1
ATOM 752 C C . ILE A 1 91 ? 1.192 1.004 15.710 1.00 90.25 91 ILE A C 1
ATOM 754 O O . ILE A 1 91 ? 0.665 1.723 14.860 1.00 90.25 91 ILE A O 1
ATOM 758 N N . GLY A 1 92 ? 0.472 0.249 16.548 1.00 92.12 92 GLY A N 1
ATOM 759 C CA . GLY A 1 92 ? -0.990 0.212 16.557 1.00 92.12 92 GLY A CA 1
ATOM 760 C C . GLY A 1 92 ? -1.593 -0.455 15.320 1.00 92.12 92 GLY A C 1
ATOM 761 O O . GLY A 1 92 ? -2.721 -0.136 14.945 1.00 92.12 92 GLY A O 1
ATOM 762 N N . PHE A 1 93 ? -0.863 -1.365 14.661 1.00 94.56 93 PHE A N 1
ATOM 763 C CA . PHE A 1 93 ? -1.309 -2.009 13.421 1.00 94.56 93 PHE A CA 1
ATOM 764 C C . PHE A 1 93 ? -2.687 -2.659 13.576 1.00 94.56 93 PHE A C 1
ATOM 766 O O . PHE A 1 93 ? -3.554 -2.456 12.728 1.00 94.56 93 PHE A O 1
ATOM 773 N N . HIS A 1 94 ? -2.891 -3.402 14.668 1.00 94.00 94 HIS A N 1
ATOM 774 C CA . HIS A 1 94 ? -4.118 -4.151 14.942 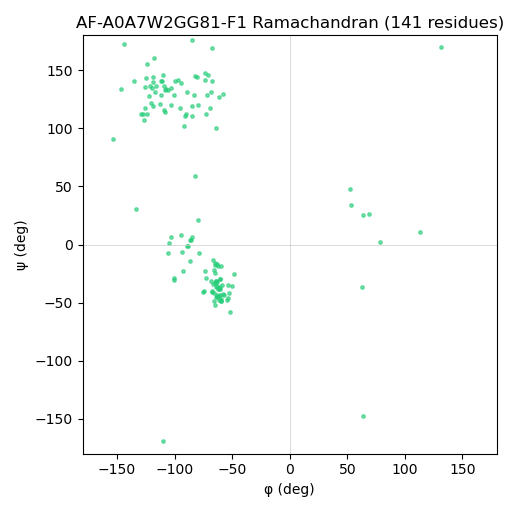1.00 94.00 94 HIS A CA 1
ATOM 775 C C . HIS A 1 94 ? -5.343 -3.240 15.102 1.00 94.00 94 HIS A C 1
ATOM 777 O O . HIS A 1 94 ? -6.388 -3.504 14.506 1.00 94.00 94 HIS A O 1
ATOM 783 N N . ASP A 1 95 ? -5.196 -2.132 15.828 1.00 93.25 95 ASP A N 1
ATOM 784 C CA . ASP A 1 95 ? -6.274 -1.160 16.008 1.00 93.25 95 ASP A CA 1
ATOM 785 C C . ASP A 1 95 ? -6.599 -0.442 14.694 1.00 93.25 95 ASP A C 1
ATOM 787 O O . ASP A 1 95 ? -7.769 -0.240 14.361 1.00 93.25 95 ASP A O 1
ATOM 791 N N . ILE A 1 96 ? -5.571 -0.081 13.921 1.00 93.38 96 ILE A N 1
ATOM 792 C CA . ILE A 1 96 ? -5.736 0.606 12.637 1.00 93.38 96 ILE A CA 1
ATOM 793 C C . ILE A 1 96 ? -6.450 -0.298 11.636 1.00 93.38 96 ILE A C 1
ATOM 795 O O . ILE A 1 96 ? -7.447 0.113 11.046 1.00 93.38 96 ILE A O 1
ATOM 799 N N . ILE A 1 97 ? -5.972 -1.528 11.437 1.00 92.94 97 ILE A N 1
ATOM 800 C CA . ILE A 1 97 ? -6.553 -2.433 10.443 1.00 92.94 97 ILE A CA 1
ATOM 801 C C . ILE A 1 97 ? -7.989 -2.827 10.805 1.00 92.94 97 ILE A C 1
ATOM 803 O O . ILE A 1 97 ? -8.800 -2.996 9.905 1.00 92.94 97 ILE A O 1
ATOM 807 N N . GLU A 1 98 ? -8.346 -2.942 12.086 1.00 91.19 98 GLU A N 1
ATOM 808 C CA . GLU A 1 98 ? -9.709 -3.298 12.499 1.00 91.19 98 GLU A CA 1
ATOM 809 C C . GLU A 1 98 ? -10.703 -2.136 12.341 1.00 91.19 98 GLU A C 1
ATOM 811 O O . GLU A 1 98 ? -11.838 -2.322 11.872 1.00 91.19 98 GLU A O 1
ATOM 816 N N . ASN A 1 99 ? -10.271 -0.924 12.698 1.00 87.19 99 ASN A N 1
ATOM 817 C CA . ASN A 1 99 ? -11.143 0.247 12.745 1.00 87.19 99 ASN A CA 1
ATOM 818 C C . ASN A 1 99 ? -11.157 1.059 11.449 1.00 87.19 99 ASN A C 1
ATOM 820 O O . ASN A 1 99 ? -12.141 1.760 11.197 1.00 87.19 99 ASN A O 1
ATOM 824 N N . SER A 1 100 ? -10.115 0.964 10.619 1.00 83.25 100 SER A N 1
ATOM 825 C CA . SER A 1 100 ? -10.046 1.731 9.380 1.00 83.25 100 SER A CA 1
ATOM 826 C C . SER A 1 100 ? -11.198 1.350 8.455 1.00 83.25 100 SER A C 1
ATOM 828 O O . SER A 1 100 ? -11.457 0.182 8.151 1.00 83.25 100 SER A O 1
ATOM 830 N N . THR A 1 101 ? -11.927 2.366 8.013 1.00 73.50 101 THR A N 1
ATOM 831 C CA . THR A 1 101 ? -12.968 2.232 6.993 1.00 73.50 101 THR A CA 1
ATOM 832 C C . THR A 1 101 ? -12.451 2.508 5.588 1.00 73.50 101 THR A C 1
ATOM 834 O O . THR A 1 101 ? -13.189 2.313 4.621 1.00 73.50 101 THR A O 1
ATOM 837 N N . ASP A 1 102 ? -11.204 2.956 5.489 1.00 82.12 102 ASP A N 1
ATOM 838 C CA . ASP A 1 102 ? -10.600 3.518 4.293 1.00 82.12 102 ASP A CA 1
ATOM 839 C C . ASP A 1 102 ? -9.527 2.570 3.720 1.00 82.12 102 ASP A C 1
ATOM 841 O O . ASP A 1 102 ? -9.461 1.382 4.051 1.00 82.12 102 ASP A O 1
ATOM 845 N N . LEU A 1 103 ? -8.745 3.059 2.758 1.00 92.25 103 LEU A N 1
ATOM 846 C CA . LEU A 1 103 ? -7.767 2.263 2.022 1.00 92.25 103 LEU A CA 1
ATOM 847 C C . LEU A 1 103 ? -6.452 2.147 2.803 1.00 92.25 103 LEU A C 1
ATOM 849 O O . LEU A 1 103 ? -5.857 3.155 3.186 1.00 92.25 103 LEU A O 1
ATOM 853 N N . ILE A 1 104 ? -5.971 0.914 2.961 1.00 95.62 104 ILE A N 1
ATOM 854 C CA . ILE A 1 104 ? -4.664 0.615 3.556 1.00 95.62 104 ILE A CA 1
ATOM 855 C C . ILE A 1 104 ? -3.712 0.121 2.465 1.00 95.62 104 ILE A C 1
ATOM 857 O O . ILE A 1 104 ? -4.069 -0.729 1.648 1.00 95.62 104 ILE A O 1
ATOM 861 N N . PHE A 1 105 ? -2.478 0.611 2.479 1.00 97.31 105 PHE A N 1
ATOM 862 C CA . PHE A 1 105 ? -1.374 0.110 1.665 1.00 97.31 105 PHE A CA 1
ATOM 863 C C . PHE A 1 105 ? -0.394 -0.640 2.562 1.00 97.31 105 PHE A C 1
ATOM 865 O O . PHE A 1 105 ? -0.023 -0.136 3.620 1.00 97.31 105 PHE A O 1
ATOM 872 N N . ILE A 1 106 ? 0.051 -1.822 2.142 1.00 97.50 106 ILE A N 1
ATOM 873 C CA . ILE A 1 106 ? 1.079 -2.584 2.859 1.00 97.50 106 ILE A CA 1
ATOM 874 C C . ILE A 1 106 ? 2.166 -2.993 1.868 1.00 97.50 106 ILE A C 1
ATOM 876 O O . ILE A 1 106 ? 1.919 -3.816 0.986 1.00 97.50 106 ILE A O 1
ATOM 880 N N . GLU A 1 107 ? 3.368 -2.440 2.012 1.00 97.88 107 GLU A N 1
ATOM 881 C CA . GLU A 1 107 ? 4.571 -2.922 1.335 1.00 97.88 107 GLU A CA 1
ATOM 882 C C . GLU A 1 107 ? 5.189 -4.107 2.090 1.00 97.88 107 GLU A C 1
ATOM 884 O O . GLU A 1 107 ? 5.170 -4.171 3.319 1.00 97.88 107 GLU A O 1
ATOM 889 N N . TRP A 1 108 ? 5.752 -5.055 1.334 1.00 96.81 108 TRP A N 1
ATOM 890 C CA . TRP A 1 108 ? 6.309 -6.314 1.854 1.00 96.81 108 TRP A CA 1
ATOM 891 C C . TRP A 1 108 ? 5.358 -7.129 2.755 1.00 96.81 108 TRP A C 1
ATOM 893 O O . TRP A 1 108 ? 5.776 -7.626 3.806 1.00 96.81 108 TRP A O 1
ATOM 903 N N . PRO A 1 109 ? 4.093 -7.356 2.347 1.00 97.25 109 PRO A N 1
ATOM 904 C CA . PRO A 1 109 ? 3.125 -8.027 3.209 1.00 97.25 109 PRO A CA 1
ATOM 905 C C . PRO A 1 109 ? 3.442 -9.497 3.503 1.00 97.25 109 PRO A C 1
ATOM 907 O O . PRO A 1 109 ? 2.815 -10.078 4.379 1.00 97.25 109 PRO A O 1
ATOM 910 N N . ASP A 1 110 ? 4.377 -10.124 2.777 1.00 96.25 110 ASP A N 1
ATOM 911 C CA . ASP A 1 110 ? 4.744 -11.537 2.964 1.00 96.25 110 ASP A CA 1
ATOM 912 C C . ASP A 1 110 ? 5.292 -11.837 4.361 1.00 96.25 110 ASP A C 1
ATOM 914 O O . ASP A 1 110 ? 5.076 -12.935 4.864 1.00 96.25 110 ASP A O 1
ATOM 918 N N . LYS A 1 111 ? 5.933 -10.861 5.016 1.00 95.62 111 LYS A N 1
ATOM 919 C CA . LYS A 1 111 ? 6.473 -11.045 6.369 1.00 95.62 111 LYS A CA 1
ATOM 920 C C . LYS A 1 111 ? 5.404 -11.331 7.422 1.00 95.62 111 LYS A C 1
ATOM 922 O O . LYS A 1 111 ? 5.666 -12.068 8.361 1.00 95.62 111 LYS A O 1
ATOM 927 N N . PHE A 1 112 ? 4.207 -10.772 7.246 1.00 96.50 112 PHE A N 1
ATOM 928 C CA . PHE A 1 112 ? 3.120 -10.840 8.229 1.00 96.50 112 PHE A CA 1
ATOM 929 C C . PHE A 1 112 ? 1.789 -11.212 7.578 1.00 96.50 112 PHE A C 1
ATOM 931 O O . PHE A 1 112 ? 0.715 -10.805 8.025 1.00 96.50 112 PHE A O 1
ATOM 938 N N . LEU A 1 113 ? 1.847 -11.992 6.496 1.00 95.12 113 LEU A N 1
ATOM 939 C CA . LEU A 1 113 ? 0.675 -12.301 5.684 1.00 95.12 113 LEU A CA 1
ATOM 940 C C . LEU A 1 113 ? -0.403 -13.040 6.480 1.00 95.12 113 LEU A C 1
ATOM 942 O O . LEU A 1 113 ? -1.589 -12.763 6.309 1.00 95.12 113 LEU A O 1
ATOM 946 N N . ASP A 1 114 ? -0.001 -13.952 7.363 1.00 94.88 114 ASP A N 1
ATOM 947 C CA . ASP A 1 114 ? -0.933 -14.695 8.211 1.00 94.88 114 ASP A CA 1
ATOM 948 C C . ASP A 1 114 ? -1.607 -13.793 9.244 1.00 94.88 114 ASP A C 1
ATOM 950 O O . ASP A 1 114 ? -2.780 -13.991 9.549 1.00 94.88 114 ASP A O 1
ATOM 954 N N . THR A 1 115 ? -0.918 -12.754 9.715 1.00 95.06 115 THR A N 1
ATOM 955 C CA . THR A 1 115 ? -1.504 -11.756 10.612 1.00 95.06 115 THR A CA 1
ATOM 956 C C . THR A 1 115 ? -2.453 -10.813 9.883 1.00 95.06 115 THR A C 1
ATOM 958 O O . THR A 1 115 ? -3.557 -10.586 10.370 1.00 95.06 115 THR A O 1
ATOM 961 N N . ILE A 1 116 ? -2.123 -10.378 8.664 1.00 95.00 116 ILE A N 1
ATOM 962 C CA . ILE A 1 116 ? -3.044 -9.598 7.818 1.00 95.00 116 ILE A CA 1
ATOM 963 C C . ILE A 1 116 ? -4.326 -10.395 7.512 1.00 95.00 116 ILE A C 1
ATOM 965 O O . ILE A 1 116 ? -5.429 -9.858 7.600 1.00 95.00 116 ILE A O 1
ATOM 969 N N . LYS A 1 117 ? -4.204 -11.690 7.183 1.00 93.19 117 LYS A N 1
ATOM 970 C CA . LYS A 1 117 ? -5.338 -12.565 6.817 1.00 93.19 117 LYS A CA 1
ATOM 971 C C . LYS A 1 117 ? -6.343 -12.811 7.945 1.00 93.19 117 LYS A C 1
ATOM 973 O O . LYS A 1 117 ? -7.446 -13.272 7.659 1.00 93.19 117 LYS A O 1
ATOM 978 N N . LYS A 1 118 ? -5.992 -12.524 9.205 1.00 93.88 118 LYS A N 1
ATOM 979 C CA . LYS A 1 118 ? -6.924 -12.626 10.343 1.00 93.88 118 LYS A CA 1
ATOM 980 C C . LYS A 1 118 ? -8.066 -11.607 10.239 1.00 93.88 118 LYS A C 1
ATOM 982 O O . LYS A 1 118 ? -9.121 -11.818 10.831 1.00 93.88 118 LYS A O 1
ATOM 987 N N . TYR A 1 119 ? -7.879 -10.530 9.477 1.00 91.62 119 TYR A N 1
ATOM 988 C CA . TYR A 1 119 ? -8.846 -9.448 9.351 1.00 91.62 119 TYR A CA 1
ATOM 989 C C . TYR A 1 119 ? -9.761 -9.619 8.140 1.00 91.62 119 TYR A C 1
ATOM 991 O O . TYR A 1 119 ? -9.322 -9.949 7.039 1.00 91.62 119 TYR A O 1
ATOM 999 N N . ASN A 1 120 ? -11.047 -9.315 8.322 1.00 86.94 120 ASN A N 1
ATOM 1000 C CA . ASN A 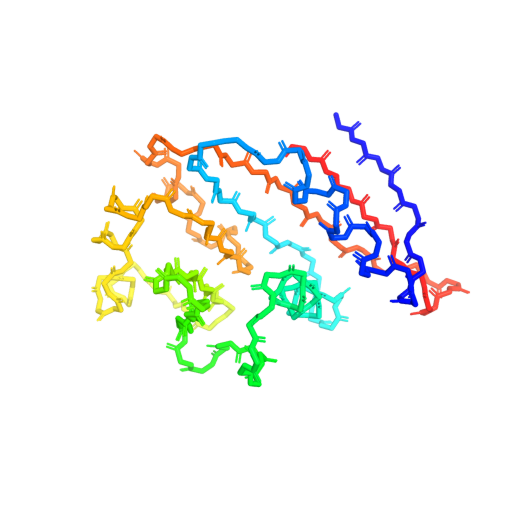1 120 ? -12.068 -9.445 7.281 1.00 86.94 120 ASN A CA 1
ATOM 1001 C C . ASN A 1 120 ? -12.091 -8.235 6.325 1.00 86.94 120 ASN A C 1
ATOM 1003 O O . ASN A 1 120 ? -13.098 -7.536 6.205 1.00 86.94 120 ASN A O 1
ATOM 1007 N N . HIS A 1 121 ? -10.962 -7.978 5.666 1.00 89.62 121 HIS A N 1
ATOM 1008 C CA . HIS A 1 121 ? -10.807 -6.921 4.669 1.00 89.62 121 HIS A CA 1
ATOM 1009 C C . HIS A 1 121 ? -10.650 -7.516 3.276 1.00 89.62 121 HIS A C 1
ATOM 1011 O O . HIS A 1 121 ? -10.024 -8.564 3.096 1.00 89.62 121 HIS A O 1
ATOM 1017 N N . ARG A 1 122 ? -11.170 -6.821 2.258 1.00 91.69 122 ARG A N 1
ATOM 1018 C CA . ARG A 1 122 ? -10.876 -7.199 0.877 1.00 91.69 122 ARG A CA 1
ATOM 1019 C C . ARG A 1 122 ? -9.410 -6.886 0.599 1.00 91.69 122 ARG A C 1
ATOM 1021 O O . ARG A 1 122 ? -9.001 -5.730 0.642 1.00 91.69 122 ARG A O 1
ATOM 1028 N N . THR A 1 123 ? -8.624 -7.912 0.303 1.00 94.62 123 THR A N 1
ATOM 1029 C CA . THR A 1 123 ? -7.223 -7.747 -0.088 1.00 94.62 123 THR A CA 1
ATOM 1030 C C . THR A 1 123 ? -7.098 -7.778 -1.607 1.00 94.62 123 THR A C 1
ATOM 1032 O O . THR A 1 123 ? -7.799 -8.531 -2.285 1.00 94.62 123 THR A O 1
ATOM 1035 N N . ILE A 1 124 ? -6.225 -6.934 -2.149 1.00 95.31 124 ILE A N 1
ATOM 1036 C CA . ILE A 1 124 ? -5.843 -6.929 -3.564 1.00 95.31 124 ILE A CA 1
ATOM 1037 C C . ILE A 1 124 ? -4.324 -7.021 -3.597 1.00 95.31 124 ILE A C 1
ATOM 1039 O O . ILE A 1 124 ? -3.642 -6.137 -3.077 1.00 95.31 124 ILE A O 1
ATOM 1043 N N . ASN A 1 125 ? -3.784 -8.088 -4.182 1.00 96.62 125 ASN A N 1
ATOM 1044 C CA . ASN A 1 125 ? -2.338 -8.242 -4.297 1.00 96.62 125 ASN A CA 1
ATOM 1045 C C . ASN A 1 125 ? -1.868 -7.605 -5.595 1.00 96.62 125 ASN A C 1
ATOM 1047 O O . ASN A 1 125 ? -2.427 -7.881 -6.655 1.00 96.62 125 ASN A O 1
ATOM 1051 N N . ILE A 1 126 ? -0.830 -6.779 -5.501 1.00 96.94 126 ILE A N 1
ATOM 1052 C CA . ILE A 1 126 ? -0.217 -6.092 -6.632 1.00 96.94 126 ILE A CA 1
ATOM 1053 C C . ILE A 1 126 ? 1.279 -6.388 -6.594 1.00 96.94 126 ILE A C 1
ATOM 1055 O O . ILE A 1 126 ? 1.985 -5.952 -5.684 1.00 96.94 126 ILE A O 1
ATOM 1059 N N . TYR A 1 127 ? 1.757 -7.141 -7.576 1.00 96.88 127 TYR A N 1
ATOM 1060 C CA . TYR A 1 127 ? 3.166 -7.486 -7.725 1.00 96.88 127 TYR A CA 1
ATOM 1061 C C . TYR A 1 127 ? 3.791 -6.591 -8.788 1.00 96.88 127 TYR A C 1
ATOM 1063 O O . TYR A 1 127 ? 3.258 -6.497 -9.890 1.00 96.88 127 TYR A O 1
ATOM 1071 N N . PHE A 1 128 ? 4.912 -5.956 -8.459 1.00 95.44 128 PHE A N 1
ATOM 1072 C CA . PHE A 1 128 ? 5.704 -5.129 -9.361 1.00 95.44 128 PHE A CA 1
ATOM 1073 C C . PHE A 1 128 ? 6.999 -5.860 -9.709 1.00 95.44 128 PHE A C 1
ATOM 1075 O O . PHE A 1 128 ? 7.867 -6.017 -8.849 1.00 95.44 128 PHE A O 1
ATOM 1082 N N . ASN A 1 129 ? 7.151 -6.243 -10.974 1.00 94.69 129 ASN A N 1
ATOM 1083 C CA . ASN A 1 129 ? 8.351 -6.900 -11.480 1.00 94.69 129 ASN A CA 1
ATOM 1084 C C . ASN A 1 129 ? 9.099 -5.975 -12.447 1.00 94.69 129 ASN A C 1
ATOM 1086 O O . ASN A 1 129 ? 8.497 -5.255 -13.255 1.00 94.69 129 ASN A O 1
ATOM 1090 N N . PHE A 1 130 ? 10.428 -5.992 -12.368 1.00 92.56 130 PHE A N 1
ATOM 1091 C CA . PHE A 1 130 ? 11.272 -5.373 -13.384 1.00 92.56 130 PHE A CA 1
ATOM 1092 C C . PHE A 1 130 ? 11.219 -6.184 -14.681 1.00 92.56 130 PHE A C 1
ATOM 1094 O O . PHE A 1 130 ? 11.142 -7.408 -14.654 1.00 92.56 130 PHE A O 1
ATOM 1101 N N . ILE A 1 131 ? 11.305 -5.491 -15.815 1.00 92.00 131 ILE A N 1
ATOM 1102 C CA . ILE A 1 131 ? 11.562 -6.108 -17.117 1.00 92.00 131 ILE A CA 1
ATOM 1103 C C . ILE A 1 131 ? 13.030 -5.853 -17.458 1.00 92.00 131 ILE A C 1
ATOM 1105 O O . ILE A 1 131 ? 13.434 -4.692 -17.552 1.00 92.00 131 ILE A O 1
ATOM 1109 N N . GLU A 1 132 ? 13.811 -6.924 -17.636 1.00 84.56 132 GLU A N 1
ATOM 1110 C CA . GLU A 1 132 ? 15.268 -6.865 -17.859 1.00 84.56 132 GLU A CA 1
ATOM 1111 C C . GLU A 1 132 ? 15.646 -5.927 -19.018 1.00 84.56 132 GLU A C 1
ATOM 1113 O O . GLU A 1 132 ? 16.542 -5.096 -18.879 1.00 84.56 132 GLU A O 1
ATOM 1118 N N . ASP A 1 133 ? 14.886 -5.965 -20.115 1.00 87.94 133 ASP A N 1
ATOM 1119 C CA . ASP A 1 133 ? 15.173 -5.191 -21.330 1.00 87.94 133 ASP A CA 1
ATOM 1120 C C . ASP A 1 133 ? 14.541 -3.787 -21.354 1.00 87.94 133 ASP A C 1
ATOM 1122 O O . ASP A 1 133 ? 14.701 -3.039 -22.323 1.00 87.94 133 ASP A O 1
ATOM 1126 N N . ASN A 1 134 ? 13.786 -3.395 -20.318 1.00 89.56 134 ASN A N 1
ATOM 1127 C CA . ASN A 1 134 ? 13.130 -2.088 -20.286 1.00 89.56 134 ASN A CA 1
ATOM 1128 C C . ASN A 1 134 ? 12.890 -1.570 -18.864 1.00 89.56 134 ASN A C 1
ATOM 1130 O O . ASN A 1 134 ? 11.810 -1.714 -18.288 1.00 89.56 134 ASN A O 1
ATOM 1134 N N . ILE A 1 135 ? 13.870 -0.828 -18.347 1.00 86.12 135 ILE A N 1
ATOM 1135 C CA . ILE A 1 135 ? 13.817 -0.210 -17.015 1.00 86.12 135 ILE A CA 1
ATOM 1136 C C . ILE A 1 135 ? 12.653 0.777 -16.820 1.00 86.12 135 ILE A C 1
ATOM 1138 O O . ILE A 1 135 ? 12.288 1.072 -15.682 1.00 86.12 135 ILE A O 1
ATOM 1142 N N . ASN A 1 136 ? 12.045 1.283 -17.897 1.00 89.25 136 ASN A N 1
ATOM 1143 C CA . ASN A 1 136 ? 10.914 2.211 -17.822 1.00 89.25 136 ASN A CA 1
ATOM 1144 C C . ASN A 1 136 ? 9.553 1.509 -17.759 1.00 89.25 136 ASN A C 1
ATOM 1146 O O . ASN A 1 136 ? 8.527 2.186 -17.687 1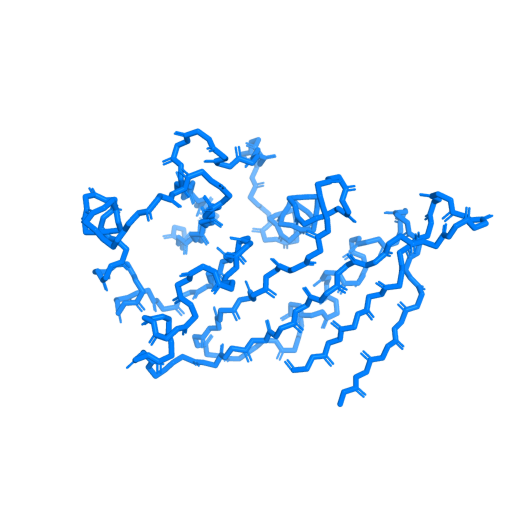.00 89.25 136 ASN A O 1
ATOM 1150 N N . VAL A 1 137 ? 9.528 0.178 -17.807 1.00 92.06 137 VAL A N 1
ATOM 1151 C CA . VAL A 1 137 ? 8.309 -0.628 -17.749 1.00 92.06 137 VAL A CA 1
ATOM 1152 C C . VAL A 1 137 ? 8.362 -1.533 -16.524 1.00 92.06 137 VAL A C 1
ATOM 1154 O O . VAL A 1 137 ? 9.424 -1.990 -16.093 1.00 92.06 137 VAL A O 1
ATOM 1157 N N . ARG A 1 138 ? 7.202 -1.744 -15.915 1.00 93.69 138 ARG A N 1
ATOM 1158 C CA . ARG A 1 138 ? 6.971 -2.775 -14.910 1.00 93.69 138 ARG A CA 1
ATOM 1159 C C . ARG A 1 138 ? 5.962 -3.755 -15.463 1.00 93.69 138 ARG A C 1
ATOM 1161 O O . ARG A 1 138 ? 4.960 -3.338 -16.039 1.00 93.69 138 ARG A O 1
ATOM 1168 N N . GLU A 1 139 ? 6.214 -5.036 -15.268 1.00 95.12 139 GLU A N 1
ATOM 1169 C CA . GLU A 1 139 ? 5.131 -6.006 -15.315 1.00 95.12 139 GLU A CA 1
ATOM 1170 C C . GLU A 1 139 ? 4.409 -5.933 -13.975 1.00 95.12 139 GLU A C 1
ATOM 1172 O O . GLU A 1 139 ? 5.022 -6.102 -12.918 1.00 95.12 139 GLU A O 1
ATOM 1177 N N . VAL A 1 140 ? 3.121 -5.607 -14.023 1.00 95.31 140 VAL A N 1
ATOM 1178 C CA . VAL A 1 140 ? 2.274 -5.511 -12.843 1.00 95.31 140 VAL A CA 1
ATOM 1179 C C . VAL A 1 140 ? 1.242 -6.622 -12.884 1.00 95.31 140 VAL A C 1
ATOM 1181 O O . VAL A 1 140 ? 0.439 -6.710 -13.813 1.00 95.31 140 VAL A O 1
ATOM 1184 N N . GLN A 1 141 ? 1.256 -7.471 -11.863 1.00 95.25 141 GLN A N 1
ATOM 1185 C CA . GLN A 1 141 ? 0.308 -8.568 -11.710 1.00 95.25 141 GLN A CA 1
ATOM 1186 C C . GLN A 1 141 ? -0.666 -8.265 -10.572 1.00 95.25 141 GLN A C 1
ATOM 1188 O O . GLN A 1 141 ? -0.245 -7.916 -9.472 1.00 95.25 141 GLN A O 1
ATOM 1193 N N . ILE A 1 142 ? -1.961 -8.464 -10.826 1.00 94.38 142 ILE A N 1
ATOM 1194 C CA . ILE A 1 142 ? -3.039 -8.277 -9.853 1.00 94.38 142 ILE A CA 1
ATOM 1195 C C . ILE A 1 142 ? -3.751 -9.611 -9.593 1.00 94.38 142 ILE A C 1
ATOM 1197 O O . ILE A 1 142 ? -4.153 -10.307 -10.543 1.00 94.38 142 ILE A O 1
ATOM 1201 N N . SER A 1 143 ? -3.946 -9.953 -8.316 1.00 90.69 143 SER A N 1
ATOM 1202 C CA . SER A 1 143 ? -4.720 -11.125 -7.871 1.00 90.69 143 SER A CA 1
ATOM 1203 C C . SER A 1 143 ? -5.577 -10.847 -6.647 1.00 90.69 143 SER A C 1
ATOM 1205 O O . SER A 1 143 ? -5.039 -10.245 -5.685 1.00 90.69 143 SER A O 1
#

Solvent-accessible surface area (backbone atoms only — not comparable to full-atom values): 8068 Å² total; per-residue (Å²): 121,51,77,45,81,41,40,64,91,46,41,46,59,53,36,46,58,54,56,78,70,64,70,79,38,34,33,40,36,30,39,60,59,91,88,46,43,61,59,59,46,54,37,37,42,36,56,74,58,64,31,88,67,90,71,69,74,23,57,87,68,34,55,41,78,45,63,33,92,85,73,49,64,34,42,35,36,24,40,81,67,62,86,56,69,67,62,41,58,75,74,41,46,67,62,47,68,72,66,52,69,41,53,34,39,30,34,46,43,79,84,50,43,74,67,58,65,75,50,99,56,51,72,41,38,38,37,27,37,79,38,94,93,35,87,60,34,27,43,37,37,40,84

pLDDT: mean 90.93, std 5.89, range [65.88, 97.94]

Foldseek 3Di:
DDKDKDFLVCLLVVLVVVVVPDDWFEEEEEAEDDVLCQQVSVVSNCVVLVFPDPRDQCCPVQWDWTQGPVRAIEIEGECPPPDDCVVCVVNVVVVCLAPHGYYYYYYPCVNPVVVNVVDPHHYKYWYWYADPVDNRITTIDID

Sequence (143 aa):
MKIELVNIKNLKEFAKNIYDNLAGRNILLLRGDLGAGKTTFVRNFCEILDIENQVSSPSFLILNTYIDNNKKEYHHFDFYRVEDELELDYIGFHDIIENSTDLIFIEWPDKFLDTIKKYNHRTINIYFNFIEDNINVREVQIS

Nearest PDB structures (foldseek):
  6n9a-assembly1_E-2  TM=8.433E-01  e=1.469E-12  Thermotoga maritima
  6s84-assembly1_E  TM=8.411E-01  e=6.072E-12  Thermotoga maritima MSB8
  5np9-assembly1_A  TM=7.562E-01  e=1.107E-10  Bacillus subtilis
  1fl9-assembly3_C  TM=7.582E-01  e=2.017E-09  Haemophilus influenzae
  2y27-assembly1_A  TM=3.968E-01  e=1.185E+00  Burkholderia cenocepacia J2315

Secondary structure (DSSP, 8-state):
-EEEEEEGGGHHHHHHHHHTT--SSEEEEEEESTTSSHHHHHHHHHHHTT--S-----TTTSEEEEE-TT--EEEEEEGGG--SHHHHHHTTHHHHHHH--S-EEEESGGGGHHHHTTS--EEEEEEEEE-TT-TTEEEEEE-

Mean predicted aligned error: 3.99 Å

Radius of gyration: 14.52 Å; Cα contacts (8 Å, |Δi|>4): 239; chains: 1; bounding box: 31×32×40 Å